Protein AF-A0A9Q1E8G8-F1 (afdb_monomer_lite)

Structure (mmCIF, N/CA/C/O backbone):
data_AF-A0A9Q1E8G8-F1
#
_entry.id   AF-A0A9Q1E8G8-F1
#
loop_
_atom_site.group_PDB
_atom_site.id
_atom_site.type_symbol
_atom_site.label_atom_id
_atom_site.label_alt_id
_atom_site.label_comp_id
_atom_site.label_asym_id
_atom_site.label_entity_id
_atom_site.label_seq_id
_atom_site.pdbx_PDB_ins_code
_atom_site.Cartn_x
_atom_site.Cartn_y
_atom_site.Cartn_z
_atom_site.occupancy
_atom_site.B_iso_or_equiv
_atom_site.auth_seq_id
_atom_site.auth_comp_id
_atom_site.auth_asym_id
_atom_site.auth_atom_id
_atom_site.pdbx_PDB_model_num
ATOM 1 N N . MET A 1 1 ? 15.537 12.184 -16.647 1.00 67.25 1 MET A N 1
ATOM 2 C CA . MET A 1 1 ? 14.843 10.876 -16.737 1.00 67.25 1 MET A CA 1
ATOM 3 C C . MET A 1 1 ? 13.380 10.870 -16.267 1.00 67.25 1 MET A C 1
ATOM 5 O O . MET A 1 1 ? 12.661 9.968 -16.668 1.00 67.25 1 MET A O 1
ATOM 9 N N . LYS A 1 2 ? 12.879 11.866 -15.511 1.00 82.44 2 LYS A N 1
ATOM 10 C CA . LYS A 1 2 ? 11.487 11.879 -14.996 1.00 82.44 2 LYS A CA 1
ATOM 11 C C . LYS A 1 2 ? 10.383 11.794 -16.069 1.00 82.44 2 LYS A C 1
ATOM 13 O O . LYS A 1 2 ? 9.304 11.284 -15.796 1.00 82.44 2 LYS A O 1
ATOM 18 N N . CYS A 1 3 ? 10.624 12.284 -17.289 1.00 88.50 3 CYS A N 1
ATOM 19 C CA . CYS A 1 3 ? 9.652 12.171 -18.385 1.00 88.50 3 CYS A CA 1
ATOM 20 C C . CYS A 1 3 ? 9.490 10.724 -18.871 1.00 88.50 3 CYS A C 1
ATOM 22 O O . CYS A 1 3 ? 8.368 10.284 -19.100 1.00 88.50 3 CYS A O 1
ATOM 24 N N . LEU A 1 4 ? 10.596 9.981 -18.981 1.00 85.06 4 LEU A N 1
ATOM 25 C CA . LEU A 1 4 ? 10.569 8.568 -19.359 1.00 85.06 4 LEU A CA 1
ATOM 26 C C . LEU A 1 4 ? 9.909 7.724 -18.267 1.00 85.06 4 LEU A C 1
ATOM 28 O O . LEU A 1 4 ? 9.092 6.869 -18.574 1.00 85.06 4 LEU A O 1
ATOM 32 N N . GLU A 1 5 ? 10.201 8.013 -17.000 1.00 86.31 5 GLU A N 1
ATOM 33 C CA . GLU A 1 5 ? 9.535 7.372 -15.863 1.00 86.31 5 GLU A CA 1
ATOM 34 C C . GLU A 1 5 ? 8.013 7.569 -15.920 1.00 86.31 5 GLU A C 1
ATOM 36 O O . GLU A 1 5 ? 7.265 6.599 -15.853 1.00 86.31 5 GLU A O 1
ATOM 41 N N . LYS A 1 6 ? 7.540 8.803 -16.151 1.00 89.25 6 LYS A N 1
ATOM 42 C CA . LYS A 1 6 ? 6.107 9.080 -16.351 1.00 89.25 6 LYS A CA 1
ATOM 43 C C . LYS A 1 6 ? 5.521 8.303 -17.531 1.00 89.25 6 LYS A C 1
ATOM 45 O O . LYS A 1 6 ? 4.423 7.767 -17.413 1.00 89.25 6 LYS A O 1
ATOM 50 N N . LEU A 1 7 ? 6.241 8.229 -18.651 1.00 89.88 7 LEU A N 1
ATOM 51 C CA . LEU A 1 7 ? 5.807 7.467 -19.823 1.00 89.88 7 LEU A CA 1
ATOM 52 C C . LEU A 1 7 ? 5.669 5.974 -19.499 1.00 89.88 7 LEU A C 1
ATOM 54 O O . LEU A 1 7 ? 4.631 5.386 -19.783 1.00 89.88 7 LEU A O 1
ATOM 58 N N . VAL A 1 8 ? 6.680 5.378 -18.864 1.00 88.81 8 VAL A N 1
ATOM 59 C CA . VAL A 1 8 ? 6.657 3.969 -18.450 1.00 88.81 8 VAL A CA 1
ATOM 60 C C . VAL A 1 8 ? 5.518 3.711 -17.467 1.00 88.81 8 VAL A C 1
ATOM 62 O O . VAL A 1 8 ? 4.781 2.742 -17.636 1.00 88.81 8 VAL A O 1
ATOM 65 N N . MET A 1 9 ? 5.307 4.598 -16.492 1.00 88.94 9 MET A N 1
AT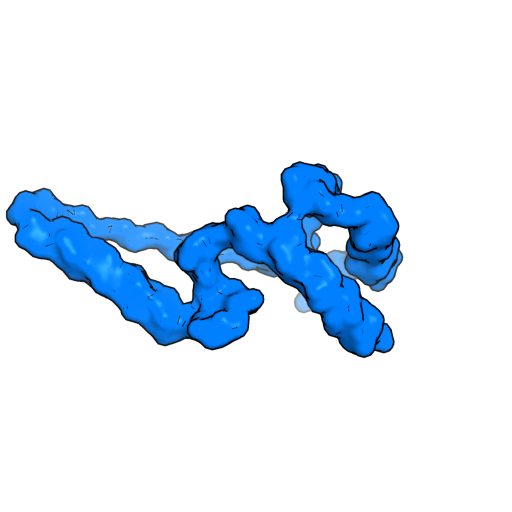OM 66 C CA . MET A 1 9 ? 4.207 4.475 -15.532 1.00 88.94 9 MET A CA 1
ATOM 67 C C . MET A 1 9 ? 2.833 4.529 -16.206 1.00 88.94 9 MET A C 1
ATOM 69 O O . MET A 1 9 ? 1.945 3.771 -15.817 1.00 88.94 9 MET A O 1
ATOM 73 N N . ASN A 1 10 ? 2.657 5.350 -17.245 1.00 90.44 10 ASN A N 1
ATOM 74 C CA . ASN A 1 10 ? 1.408 5.395 -18.011 1.00 90.44 10 ASN A CA 1
ATOM 75 C C . ASN A 1 10 ? 1.110 4.076 -18.740 1.00 90.44 10 ASN A C 1
ATOM 77 O O . ASN A 1 10 ? -0.058 3.746 -18.931 1.00 90.44 10 ASN A O 1
ATOM 81 N N . ILE A 1 11 ? 2.143 3.320 -19.123 1.00 91.00 11 ILE A N 1
ATOM 82 C CA . ILE A 1 11 ? 1.994 2.010 -19.772 1.00 91.00 11 ILE A CA 1
ATOM 83 C C . ILE A 1 11 ? 1.812 0.899 -18.727 1.00 91.00 11 ILE A C 1
ATOM 85 O O . ILE A 1 11 ? 0.998 -0.001 -18.912 1.00 91.00 11 ILE A O 1
ATOM 89 N N . LEU A 1 12 ? 2.542 0.967 -17.611 1.00 90.88 12 LEU A N 1
ATOM 90 C CA . LEU A 1 12 ? 2.525 -0.054 -16.563 1.00 90.88 12 LEU A CA 1
ATOM 91 C C . LEU A 1 12 ? 1.231 -0.030 -15.740 1.00 90.88 12 LEU A C 1
ATOM 93 O O . LEU A 1 12 ? 0.690 -1.077 -15.387 1.00 90.88 12 LEU A O 1
ATOM 97 N N . HIS A 1 13 ? 0.723 1.161 -15.421 1.00 90.06 13 HIS A N 1
ATOM 98 C CA . HIS A 1 13 ? -0.398 1.315 -14.499 1.00 90.06 13 HIS A CA 1
ATOM 99 C C . HIS A 1 13 ? -1.679 0.597 -14.969 1.00 90.06 13 HIS A C 1
ATOM 101 O O . HIS A 1 13 ? -2.283 -0.085 -14.145 1.00 90.06 13 HIS A O 1
ATOM 107 N N . PRO A 1 14 ? -2.112 0.668 -16.245 1.00 92.19 14 PRO A N 1
ATOM 108 C CA . PRO A 1 14 ? -3.266 -0.098 -16.727 1.00 92.19 14 PRO A CA 1
ATOM 109 C C . PRO A 1 14 ? -3.124 -1.615 -16.556 1.00 92.19 14 PRO A C 1
ATOM 111 O O . PRO A 1 14 ? -4.113 -2.271 -16.247 1.00 92.19 14 PRO A O 1
ATOM 114 N N . VAL A 1 15 ? -1.910 -2.148 -16.715 1.00 93.19 15 VAL A N 1
ATOM 115 C CA . VAL A 1 15 ? -1.612 -3.588 -16.623 1.00 93.19 15 VAL A CA 1
ATOM 116 C C . VAL A 1 15 ? -1.620 -4.062 -15.167 1.00 93.19 15 VAL A C 1
ATOM 118 O O . VAL A 1 15 ? -2.180 -5.102 -14.835 1.00 93.19 15 VAL A O 1
ATOM 121 N N . VAL A 1 16 ? -1.048 -3.268 -14.260 1.00 91.25 16 VAL A N 1
ATOM 122 C CA . VAL A 1 16 ? -0.945 -3.637 -12.839 1.00 91.25 16 VAL A CA 1
ATOM 123 C C . VAL A 1 16 ? -2.238 -3.346 -12.072 1.00 91.25 16 VAL A C 1
ATOM 125 O O . VAL A 1 16 ? -2.559 -4.059 -11.127 1.00 91.25 16 VAL A O 1
ATOM 128 N N . ARG A 1 17 ? -3.014 -2.332 -12.474 1.00 91.06 17 ARG A N 1
ATOM 129 C CA . ARG A 1 17 ? -4.201 -1.860 -11.737 1.00 91.06 17 ARG A CA 1
ATOM 130 C C . ARG A 1 17 ? -5.228 -2.950 -11.380 1.00 91.06 17 ARG A C 1
ATOM 132 O O . ARG A 1 17 ? -5.722 -2.876 -10.256 1.00 91.06 17 ARG A O 1
ATOM 139 N N . PRO A 1 18 ? -5.563 -3.924 -12.248 1.00 93.06 18 PRO A N 1
ATOM 140 C CA . PRO A 1 18 ? -6.484 -5.013 -11.903 1.00 93.06 18 PRO A CA 1
ATOM 141 C C . PRO A 1 18 ? -5.987 -5.910 -10.761 1.00 93.06 18 PRO A C 1
ATOM 143 O O . PRO A 1 18 ? -6.794 -6.540 -10.089 1.00 93.06 18 PRO A O 1
ATOM 146 N N . HIS A 1 19 ? -4.674 -5.942 -10.532 1.00 91.94 19 HIS A N 1
ATOM 147 C CA . HIS A 1 19 ? -4.014 -6.781 -9.534 1.00 91.94 19 HIS A CA 1
ATOM 148 C C . HIS A 1 19 ? -3.780 -6.061 -8.196 1.00 91.94 19 HIS A C 1
ATOM 150 O O . HIS A 1 19 ? -3.263 -6.661 -7.255 1.00 91.94 19 HIS A O 1
ATOM 1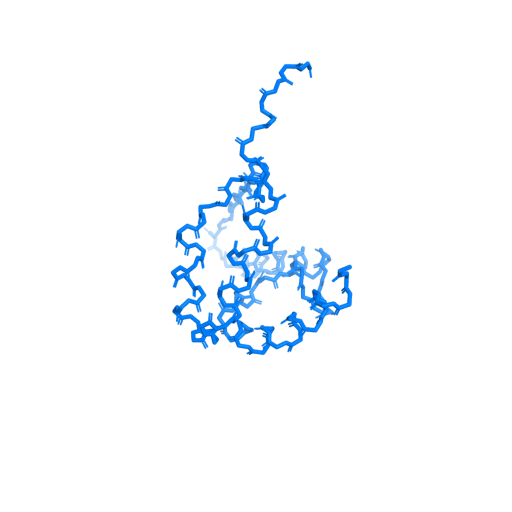56 N N . LEU A 1 20 ? -4.101 -4.763 -8.109 1.00 90.44 20 LEU A N 1
ATOM 157 C CA . LEU A 1 20 ? -3.918 -3.982 -6.887 1.00 90.44 20 LEU A CA 1
ATOM 158 C C . LEU A 1 20 ? -4.984 -4.326 -5.848 1.00 90.44 20 LEU A C 1
ATOM 160 O O . LEU A 1 20 ? -6.153 -4.519 -6.180 1.00 90.44 20 LEU A O 1
ATOM 164 N N . ASP A 1 21 ? -4.587 -4.292 -4.577 1.00 92.62 21 ASP A N 1
ATOM 165 C CA . ASP A 1 21 ? -5.509 -4.481 -3.463 1.00 92.62 21 ASP A CA 1
ATOM 166 C C . ASP A 1 21 ? -6.616 -3.396 -3.498 1.00 92.62 21 ASP A C 1
ATOM 168 O O . ASP A 1 21 ? -6.318 -2.190 -3.575 1.00 92.62 21 ASP A O 1
ATOM 172 N N . PRO A 1 22 ? -7.909 -3.778 -3.448 1.00 91.75 22 PRO A N 1
ATOM 173 C CA . PRO A 1 2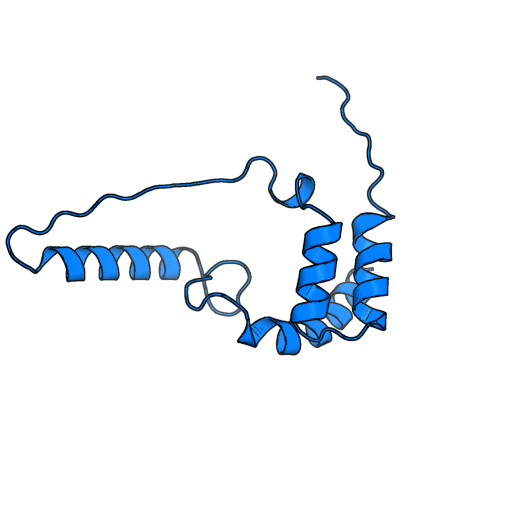2 ? -9.019 -2.835 -3.347 1.00 91.75 22 PRO A CA 1
ATOM 174 C C . PRO A 1 22 ? -8.896 -1.852 -2.178 1.00 91.75 22 PRO A C 1
ATOM 176 O O . PRO A 1 22 ? -9.353 -0.718 -2.322 1.00 91.75 22 PRO A O 1
ATOM 179 N N . ASN A 1 23 ? -8.233 -2.245 -1.090 1.00 93.75 23 ASN A N 1
ATOM 180 C CA . ASN A 1 23 ? -7.952 -1.466 0.116 1.00 93.75 23 ASN A CA 1
ATOM 181 C C . ASN A 1 23 ? -6.537 -0.864 0.126 1.00 93.75 23 ASN A C 1
ATOM 183 O O . ASN A 1 23 ? -6.087 -0.334 1.140 1.00 93.75 23 ASN A O 1
ATOM 187 N N . GLN A 1 24 ? -5.821 -0.869 -1.002 1.00 94.56 24 GLN A N 1
ATOM 188 C CA . GLN A 1 24 ? -4.657 -0.005 -1.156 1.00 94.56 24 GLN A CA 1
ATOM 189 C C . GLN A 1 24 ? -5.134 1.444 -1.315 1.00 94.56 24 GLN A C 1
ATOM 191 O O . GLN A 1 24 ? -5.880 1.765 -2.248 1.00 94.56 24 GLN A O 1
ATOM 196 N N . PHE A 1 25 ? -4.691 2.322 -0.416 1.00 94.12 25 PHE A N 1
ATOM 197 C CA . PHE A 1 25 ? -4.978 3.762 -0.455 1.00 94.12 25 PHE A CA 1
ATOM 198 C C . PHE A 1 25 ? -3.772 4.579 -0.929 1.00 94.12 25 PHE A C 1
ATOM 200 O O . PHE A 1 25 ? -3.933 5.544 -1.672 1.00 94.12 25 PHE A O 1
ATOM 207 N N . ALA A 1 26 ? -2.557 4.156 -0.571 1.00 93.06 26 ALA A N 1
ATOM 208 C CA . ALA A 1 26 ? -1.325 4.809 -0.996 1.00 93.06 26 ALA A CA 1
ATOM 209 C C . ALA A 1 26 ? -1.067 4.652 -2.505 1.00 93.06 26 ALA A C 1
ATOM 211 O O . ALA A 1 26 ? -1.383 3.623 -3.112 1.00 93.06 26 ALA A O 1
ATOM 212 N N . TYR A 1 27 ? -0.438 5.673 -3.096 1.00 89.81 27 TYR A N 1
ATOM 213 C CA . TYR A 1 27 ? -0.024 5.718 -4.507 1.00 89.81 27 TYR A CA 1
ATOM 214 C C . TYR A 1 27 ? -1.160 5.511 -5.523 1.00 89.81 27 TYR A C 1
ATOM 216 O O . TYR A 1 27 ? -0.919 5.086 -6.653 1.00 89.81 27 TYR A O 1
ATOM 224 N N . ARG A 1 28 ? -2.405 5.834 -5.149 1.00 87.62 28 ARG A N 1
ATOM 225 C CA . ARG A 1 28 ? -3.564 5.799 -6.046 1.00 87.62 28 ARG A CA 1
ATOM 226 C C . ARG A 1 28 ? -4.160 7.185 -6.220 1.00 87.62 28 ARG A C 1
ATOM 228 O O . ARG A 1 28 ? -4.293 7.960 -5.280 1.00 87.62 28 ARG A O 1
ATOM 235 N N . VAL A 1 29 ? -4.557 7.481 -7.451 1.00 87.56 29 VAL A N 1
ATOM 236 C CA . VAL A 1 29 ? -5.246 8.731 -7.781 1.00 87.56 29 VAL A CA 1
ATOM 237 C C . VAL A 1 29 ? -6.566 8.802 -7.008 1.00 87.56 29 VAL A C 1
ATOM 239 O O . VAL A 1 29 ? -7.334 7.839 -7.030 1.00 87.56 29 VAL A O 1
ATOM 242 N N . LYS A 1 30 ? -6.833 9.953 -6.371 1.00 91.50 30 LYS A N 1
ATOM 243 C CA . LYS A 1 30 ? -8.046 10.230 -5.574 1.00 91.50 30 LYS A CA 1
ATOM 244 C C . LYS A 1 30 ? -8.231 9.305 -4.361 1.00 91.50 30 LYS A C 1
ATOM 246 O O . LYS A 1 30 ? -9.364 8.997 -4.008 1.00 91.50 30 LYS A O 1
ATOM 251 N N . ARG A 1 31 ? -7.137 8.828 -3.766 1.00 93.38 31 ARG A N 1
ATOM 252 C CA . ARG A 1 31 ? -7.158 8.135 -2.475 1.00 93.38 31 ARG A CA 1
ATOM 253 C C . ARG A 1 31 ? -6.060 8.670 -1.572 1.00 93.38 31 ARG A C 1
ATOM 255 O O . ARG A 1 31 ? -4.957 8.942 -2.048 1.00 93.38 31 ARG A O 1
ATOM 262 N N . GLY A 1 32 ? -6.373 8.819 -0.293 1.00 94.44 32 GLY A N 1
ATOM 263 C CA . GLY A 1 32 ? -5.469 9.374 0.706 1.00 94.44 32 GLY A CA 1
ATOM 264 C C . GLY A 1 32 ? -5.489 8.629 2.035 1.00 94.44 32 GLY A C 1
ATOM 265 O O . GLY A 1 32 ? -6.142 7.600 2.209 1.00 94.44 32 GLY A O 1
ATOM 266 N N . THR A 1 33 ? -4.742 9.175 2.990 1.00 95.69 33 THR A N 1
ATOM 267 C CA . THR A 1 33 ? -4.680 8.681 4.372 1.00 95.69 33 THR A CA 1
ATOM 268 C C . THR A 1 33 ? -6.022 8.801 5.089 1.00 95.69 33 THR A C 1
ATOM 270 O O . THR A 1 33 ? -6.363 7.932 5.885 1.00 95.69 33 THR A O 1
ATOM 273 N N . GLU A 1 34 ? -6.804 9.835 4.777 1.00 96.81 34 GLU A N 1
ATOM 274 C CA . GLU A 1 34 ? -8.148 10.038 5.329 1.00 96.81 34 GLU A CA 1
ATOM 275 C C . GLU A 1 34 ? -9.112 8.929 4.895 1.00 96.81 34 GLU A C 1
ATOM 277 O O . GLU A 1 34 ? -9.809 8.369 5.738 1.00 96.81 34 GLU A O 1
ATOM 282 N N . ASP A 1 35 ? -9.084 8.530 3.618 1.00 96.69 35 ASP A N 1
ATOM 283 C CA . ASP A 1 35 ? -9.898 7.416 3.116 1.00 96.69 35 ASP A CA 1
ATOM 284 C C . ASP A 1 35 ? -9.536 6.096 3.810 1.00 96.69 35 ASP A C 1
ATOM 286 O O . ASP A 1 35 ? -10.416 5.302 4.146 1.00 96.69 35 ASP A O 1
ATOM 290 N N . ALA A 1 36 ? -8.240 5.869 4.055 1.00 96.81 36 ALA A N 1
ATOM 291 C CA . ALA A 1 36 ? -7.762 4.686 4.764 1.00 96.81 36 ALA A CA 1
ATOM 292 C C . ALA A 1 36 ? -8.271 4.655 6.212 1.00 96.81 36 ALA A C 1
ATOM 294 O O . ALA A 1 36 ? -8.783 3.630 6.668 1.00 96.81 36 ALA A O 1
ATOM 295 N N . ALA A 1 37 ? -8.170 5.784 6.921 1.00 97.06 37 ALA A N 1
ATOM 296 C CA . ALA A 1 37 ? -8.653 5.916 8.292 1.00 97.06 37 ALA A CA 1
ATOM 297 C C . ALA A 1 37 ? -10.179 5.753 8.373 1.00 97.06 37 ALA A C 1
ATOM 299 O O . ALA A 1 37 ? -10.669 5.024 9.236 1.00 97.06 37 ALA A O 1
ATOM 300 N N . ALA A 1 38 ? -10.922 6.369 7.450 1.00 97.56 38 ALA A N 1
ATOM 301 C CA . ALA A 1 38 ? -12.374 6.252 7.373 1.00 97.56 38 ALA A CA 1
ATOM 302 C C . ALA A 1 38 ? -12.814 4.807 7.091 1.00 97.56 38 ALA A C 1
ATOM 304 O O . ALA A 1 38 ? -13.705 4.295 7.767 1.00 97.56 38 ALA A O 1
ATOM 305 N N . CYS A 1 39 ? -12.159 4.121 6.148 1.00 97.25 39 CYS A N 1
ATOM 306 C CA . CYS A 1 39 ? -12.445 2.722 5.828 1.00 97.25 39 CYS A CA 1
ATOM 307 C C . CYS A 1 39 ? -12.157 1.788 7.015 1.00 97.25 39 CYS A C 1
ATOM 309 O O . CYS A 1 39 ? -12.987 0.933 7.341 1.00 97.25 39 CYS A O 1
ATOM 311 N N . LEU A 1 40 ? -11.022 1.981 7.696 1.00 97.31 40 LEU A N 1
ATOM 312 C CA . LEU A 1 40 ? -10.667 1.217 8.892 1.00 97.31 40 LEU A CA 1
ATOM 313 C C . LEU A 1 40 ? -11.690 1.431 10.013 1.00 97.31 40 LEU A C 1
ATOM 315 O O . LEU A 1 40 ? -12.195 0.461 10.577 1.00 97.31 40 LEU A O 1
ATOM 319 N N . LEU A 1 41 ? -12.017 2.691 10.311 1.00 97.75 41 LEU A N 1
ATOM 320 C CA . LEU A 1 41 ? -12.971 3.046 11.358 1.00 97.75 41 LEU A CA 1
ATOM 321 C C . LEU A 1 41 ? -14.358 2.469 11.067 1.00 97.75 41 LEU A C 1
ATOM 323 O O . LEU A 1 41 ? -14.950 1.841 11.941 1.00 97.75 41 LEU A O 1
ATOM 327 N N . HIS A 1 42 ? -14.850 2.635 9.839 1.00 97.69 42 HIS A N 1
ATOM 328 C CA . HIS A 1 42 ? -16.136 2.086 9.422 1.00 97.69 42 HIS A CA 1
ATOM 329 C C . HIS A 1 42 ? -16.179 0.562 9.590 1.00 97.69 42 HIS A C 1
ATOM 331 O O . HIS A 1 42 ? -17.110 0.042 10.200 1.00 97.69 42 HIS A O 1
ATOM 337 N N . SER A 1 43 ? -15.134 -0.141 9.140 1.00 96.50 43 SER A N 1
ATOM 338 C CA . SER A 1 43 ? -15.042 -1.604 9.251 1.00 96.50 43 SER A CA 1
ATOM 339 C C . SER A 1 43 ? -15.040 -2.077 10.709 1.00 96.50 43 SER A C 1
ATOM 341 O O . SER A 1 43 ? -15.678 -3.074 11.042 1.00 96.50 43 SER A O 1
ATOM 343 N N . LEU A 1 44 ? -14.343 -1.354 11.593 1.00 97.56 44 LEU A N 1
ATOM 344 C CA . LEU A 1 44 ? -14.306 -1.662 13.023 1.00 97.56 44 LEU A CA 1
ATOM 345 C C . LEU A 1 44 ? -15.661 -1.451 13.689 1.00 97.56 44 LEU A C 1
ATOM 347 O O . LEU A 1 44 ? -16.117 -2.329 14.417 1.00 97.56 44 LEU A O 1
ATOM 351 N N . LEU A 1 45 ? -16.296 -0.303 13.447 1.00 97.56 45 LEU A N 1
ATOM 352 C CA . LEU A 1 45 ? -17.589 0.017 14.047 1.00 97.56 45 LEU A CA 1
ATOM 353 C C . LEU A 1 45 ? -18.656 -0.979 13.594 1.00 97.56 45 LEU A C 1
ATOM 355 O O . LEU A 1 45 ? -19.324 -1.559 14.443 1.00 97.56 45 LEU A O 1
ATOM 359 N N . GLN A 1 46 ? -18.723 -1.275 12.292 1.00 97.62 46 GLN A N 1
ATOM 360 C CA . GLN A 1 46 ? -19.654 -2.263 11.744 1.00 97.62 46 GLN A CA 1
ATOM 361 C C . GLN A 1 46 ? -19.465 -3.653 12.380 1.00 97.62 46 GLN A C 1
ATOM 363 O O . GLN A 1 46 ? -20.435 -4.355 12.653 1.00 97.62 46 GLN A O 1
ATOM 368 N N . HIS A 1 47 ? -18.222 -4.069 12.652 1.00 96.75 47 HIS A N 1
ATOM 369 C CA . HIS A 1 47 ? -17.945 -5.344 13.330 1.00 96.75 47 HIS A CA 1
ATOM 370 C C . H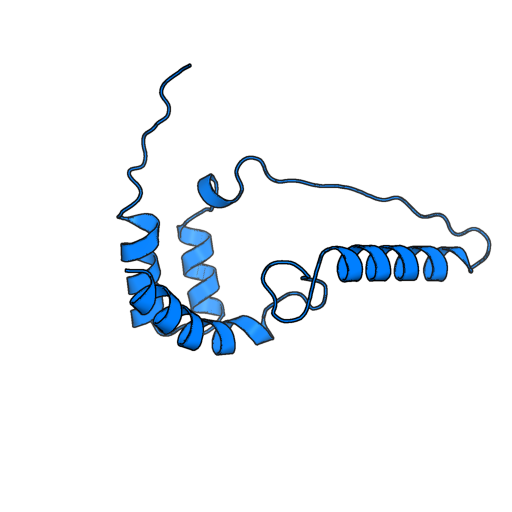IS A 1 47 ? -18.377 -5.347 14.806 1.00 96.75 47 HIS A C 1
ATOM 372 O O . HIS A 1 47 ? -18.807 -6.381 15.322 1.00 96.75 47 HIS A O 1
ATOM 378 N N . LEU A 1 48 ? -18.258 -4.207 15.490 1.00 97.62 48 LEU A N 1
ATOM 379 C CA . LEU A 1 48 ? -18.565 -4.053 16.917 1.00 97.62 48 LEU A CA 1
ATOM 380 C C . LEU A 1 48 ? -20.057 -3.849 17.220 1.00 97.62 48 LEU A C 1
ATOM 382 O O . LEU A 1 48 ? -20.449 -3.959 18.379 1.00 97.62 48 LEU A O 1
ATOM 386 N N . GLU A 1 49 ? -20.892 -3.587 16.213 1.00 97.19 49 GLU A N 1
ATOM 387 C CA . GLU A 1 49 ? -22.349 -3.482 16.382 1.00 97.19 49 GLU A CA 1
ATOM 388 C C . GLU A 1 49 ? -22.996 -4.804 16.829 1.00 97.19 49 GLU A C 1
ATOM 390 O O . GLU A 1 49 ? -24.039 -4.797 17.485 1.00 97.19 49 GLU A O 1
ATOM 395 N N . ALA A 1 50 ? -22.382 -5.951 16.520 1.00 95.31 50 ALA A N 1
ATOM 396 C CA . ALA A 1 50 ? -22.897 -7.245 16.949 1.00 95.31 50 ALA A CA 1
ATOM 397 C C . ALA A 1 50 ? -22.532 -7.545 18.420 1.00 95.31 50 ALA A C 1
ATOM 399 O O . ALA A 1 50 ? -21.390 -7.337 18.849 1.00 95.31 50 ALA A O 1
ATOM 400 N N . PRO A 1 51 ? -23.471 -8.089 19.215 1.00 93.94 51 PRO A N 1
ATOM 401 C CA . PRO A 1 51 ? -23.230 -8.353 20.625 1.00 93.94 51 PRO A CA 1
ATOM 402 C C . PRO A 1 51 ? -22.100 -9.370 20.814 1.00 93.94 51 PRO A C 1
ATOM 404 O O . PRO A 1 51 ? -22.041 -10.389 20.131 1.00 93.94 51 PRO A O 1
ATOM 407 N N . ARG A 1 52 ? -21.248 -9.119 21.816 1.00 95.62 52 ARG A N 1
ATOM 408 C CA . ARG A 1 52 ? -20.088 -9.955 22.192 1.00 95.62 52 ARG A CA 1
ATOM 409 C C . ARG A 1 52 ? -18.949 -10.000 21.161 1.00 95.62 52 ARG A C 1
ATOM 411 O O . ARG A 1 52 ? -18.026 -10.794 21.342 1.00 95.62 52 ARG A O 1
ATOM 418 N N . ASN A 1 53 ? -18.950 -9.133 20.149 1.00 96.88 53 ASN A N 1
ATOM 419 C CA . ASN A 1 53 ? -17.782 -8.933 19.296 1.00 96.88 53 ASN A CA 1
ATOM 420 C C . ASN A 1 53 ? -16.755 -8.006 19.959 1.00 96.88 53 ASN A C 1
ATOM 422 O O . ASN A 1 53 ? -17.091 -7.082 20.696 1.00 96.88 53 ASN A O 1
ATOM 426 N N . PHE A 1 54 ? -15.479 -8.240 19.663 1.00 95.94 54 PHE A N 1
ATOM 427 C CA . PHE A 1 54 ? -14.383 -7.325 19.969 1.00 95.94 54 PHE A CA 1
ATOM 428 C C . PHE A 1 54 ? -13.471 -7.213 18.746 1.00 95.94 54 PHE A C 1
ATOM 430 O O . PHE A 1 54 ? -13.452 -8.100 17.889 1.00 95.94 54 PHE A O 1
ATOM 437 N N . ALA A 1 55 ? -12.706 -6.128 18.671 1.00 96.00 55 ALA A N 1
ATOM 438 C CA . ALA A 1 55 ? -11.753 -5.884 17.598 1.00 96.00 55 ALA A CA 1
ATOM 439 C C . ALA A 1 55 ? -10.343 -5.691 18.166 1.00 96.00 55 ALA A C 1
ATOM 441 O O . ALA A 1 55 ? -10.162 -5.193 19.278 1.00 96.00 55 ALA A O 1
ATOM 442 N N . ARG A 1 56 ? -9.336 -6.094 17.391 1.00 96.62 56 ARG A N 1
ATOM 443 C CA . ARG A 1 56 ? -7.918 -5.839 17.664 1.00 96.62 56 ARG A CA 1
ATOM 444 C C . ARG A 1 56 ? -7.271 -5.356 16.378 1.00 96.62 56 ARG A C 1
ATOM 446 O O . ARG A 1 56 ? -7.561 -5.890 15.311 1.00 96.62 56 ARG A O 1
ATOM 453 N N . LEU A 1 57 ? -6.396 -4.366 16.495 1.00 96.25 57 LEU A N 1
ATOM 454 C CA . LEU A 1 57 ? -5.645 -3.821 15.372 1.00 96.25 57 LEU A CA 1
ATOM 455 C C . LEU A 1 57 ? -4.186 -4.241 15.480 1.00 96.25 57 LEU A C 1
ATOM 457 O O . LEU A 1 57 ? -3.586 -4.141 16.549 1.00 96.25 57 LEU A O 1
ATOM 461 N N . LEU A 1 58 ? -3.632 -4.700 14.362 1.00 96.50 58 LEU A N 1
ATOM 462 C CA . LEU A 1 58 ? -2.215 -4.993 14.211 1.00 96.50 58 LEU A CA 1
ATOM 463 C C . LEU A 1 58 ? -1.628 -3.988 13.222 1.00 96.50 58 LEU A C 1
ATOM 465 O O . LEU A 1 58 ? -2.016 -3.964 12.056 1.00 96.50 58 LEU A O 1
ATOM 469 N N . PHE A 1 59 ? -0.697 -3.169 13.699 1.00 95.50 59 PHE A N 1
ATOM 470 C CA . PHE A 1 59 ? 0.048 -2.231 12.869 1.00 95.50 59 PHE A CA 1
ATOM 471 C C . PHE A 1 59 ? 1.405 -2.847 12.535 1.00 95.50 59 PHE A C 1
ATOM 473 O O . PHE A 1 59 ? 2.174 -3.182 13.434 1.00 95.50 59 PHE A O 1
ATOM 480 N N . ILE A 1 60 ? 1.673 -3.022 11.242 1.00 95.62 60 ILE A N 1
ATOM 481 C CA . ILE A 1 60 ? 2.928 -3.565 10.718 1.00 95.62 60 ILE A CA 1
ATOM 482 C C . ILE A 1 60 ? 3.537 -2.500 9.821 1.00 95.62 60 ILE A C 1
ATOM 484 O O . ILE A 1 60 ? 2.842 -1.949 8.968 1.00 95.62 60 ILE A O 1
ATOM 488 N N . ASP A 1 61 ? 4.829 -2.252 9.995 1.00 94.19 61 ASP A N 1
ATOM 489 C CA . ASP A 1 61 ? 5.600 -1.386 9.114 1.00 94.19 61 ASP A CA 1
ATOM 490 C C . ASP A 1 61 ? 6.896 -2.081 8.684 1.00 94.19 61 ASP A C 1
ATOM 492 O O . ASP A 1 61 ? 7.450 -2.914 9.410 1.00 94.19 61 ASP A O 1
ATOM 496 N N . PHE A 1 62 ? 7.368 -1.758 7.483 1.00 91.62 62 PHE A N 1
ATOM 497 C CA . PHE A 1 62 ? 8.588 -2.324 6.920 1.00 91.62 62 PHE A CA 1
ATOM 498 C C . PHE A 1 62 ? 9.753 -1.357 7.108 1.00 91.62 62 PHE A C 1
ATOM 500 O O . PHE A 1 62 ? 9.724 -0.225 6.623 1.00 91.62 62 PHE A O 1
ATOM 507 N N . SER A 1 63 ? 10.845 -1.828 7.714 1.00 92.19 63 SER A N 1
ATOM 508 C CA . SER A 1 63 ? 12.083 -1.053 7.750 1.00 92.19 63 SER A CA 1
ATOM 509 C C . SER A 1 63 ? 12.617 -0.864 6.327 1.00 92.19 63 SER A C 1
ATOM 511 O O . SER A 1 63 ? 12.905 -1.822 5.611 1.00 92.19 63 SER A O 1
ATOM 513 N N . SER A 1 64 ? 12.736 0.395 5.900 1.00 88.81 64 SER A N 1
ATOM 514 C CA . SER A 1 64 ? 13.303 0.770 4.600 1.00 88.81 64 SER A CA 1
ATOM 515 C C . SER A 1 64 ? 12.733 -0.039 3.417 1.00 88.81 64 SER A C 1
ATOM 517 O O . SER A 1 64 ? 13.474 -0.661 2.654 1.00 88.81 64 SER A O 1
ATOM 519 N N . ALA A 1 65 ? 11.401 -0.042 3.275 1.00 88.44 65 ALA A N 1
ATOM 520 C CA . ALA A 1 65 ? 10.665 -0.912 2.351 1.00 88.44 65 ALA A CA 1
ATOM 521 C C . ALA A 1 65 ? 11.262 -0.990 0.932 1.00 88.44 65 ALA A C 1
ATOM 523 O O . ALA A 1 65 ? 11.393 -2.084 0.394 1.00 88.44 65 ALA A O 1
ATOM 524 N N . PHE A 1 66 ? 11.676 0.143 0.348 1.00 85.81 66 PHE A N 1
ATOM 525 C CA . PHE A 1 66 ? 12.251 0.193 -1.003 1.00 85.81 66 PHE A CA 1
ATOM 526 C C . PHE A 1 66 ? 13.668 -0.386 -1.104 1.00 85.81 66 PHE A C 1
ATOM 528 O O . PHE A 1 66 ? 14.010 -0.983 -2.124 1.00 85.81 66 PHE A O 1
ATOM 535 N N . ASN A 1 67 ? 14.479 -0.256 -0.052 1.00 88.00 67 ASN A N 1
ATOM 536 C CA . ASN A 1 67 ? 15.850 -0.771 -0.036 1.00 88.00 67 ASN A CA 1
ATOM 537 C C . ASN A 1 67 ? 15.888 -2.296 0.141 1.00 88.00 67 ASN A C 1
ATOM 539 O O . ASN A 1 67 ? 16.819 -2.947 -0.327 1.00 88.00 67 ASN A O 1
ATOM 543 N N . ASN A 1 68 ? 14.854 -2.863 0.767 1.00 87.81 68 ASN A N 1
ATOM 544 C CA . ASN A 1 68 ? 14.742 -4.291 1.064 1.00 87.81 68 ASN A CA 1
ATOM 545 C C . ASN A 1 68 ? 13.880 -5.072 0.051 1.00 87.81 68 ASN A C 1
ATOM 547 O O . ASN A 1 68 ? 13.542 -6.235 0.289 1.00 87.81 68 ASN A O 1
ATOM 551 N N . ILE A 1 69 ? 13.526 -4.474 -1.095 1.00 88.62 69 ILE A N 1
ATOM 552 C CA . ILE A 1 69 ? 12.766 -5.172 -2.143 1.00 88.62 69 ILE A CA 1
ATOM 553 C C . ILE A 1 69 ? 13.604 -6.312 -2.732 1.00 88.62 69 ILE A C 1
ATOM 555 O O . ILE A 1 69 ? 14.673 -6.107 -3.313 1.00 88.62 69 ILE A O 1
ATOM 559 N N . GLN A 1 70 ? 13.070 -7.533 -2.668 1.00 90.50 70 GLN A N 1
ATOM 560 C CA . GLN A 1 70 ? 13.673 -8.688 -3.325 1.00 90.50 70 GLN A CA 1
ATOM 561 C C . GLN A 1 70 ? 13.446 -8.623 -4.840 1.00 90.50 70 GLN A C 1
ATOM 563 O O . GLN A 1 70 ? 12.366 -8.929 -5.348 1.00 90.50 70 GLN A O 1
ATOM 568 N N . ARG A 1 71 ? 14.497 -8.239 -5.571 1.00 89.25 71 ARG A N 1
ATOM 569 C CA . ARG A 1 71 ? 14.454 -7.977 -7.021 1.00 89.25 71 ARG A CA 1
ATOM 570 C C . ARG A 1 71 ? 13.873 -9.137 -7.829 1.00 89.25 71 ARG A C 1
ATOM 572 O O . ARG A 1 71 ? 12.992 -8.919 -8.652 1.00 89.25 71 ARG A O 1
ATOM 579 N N . HIS A 1 72 ? 14.327 -10.364 -7.569 1.00 90.69 72 HIS A N 1
ATOM 580 C CA . HIS A 1 72 ? 13.871 -11.549 -8.301 1.00 90.69 72 HIS A CA 1
ATOM 581 C C . HIS A 1 72 ? 12.362 -11.788 -8.127 1.00 90.69 72 HIS A C 1
ATOM 583 O O . HIS A 1 72 ? 11.672 -12.031 -9.114 1.00 90.69 72 HIS A O 1
ATOM 589 N N . GLN A 1 73 ? 11.831 -11.617 -6.909 1.00 93.25 73 GLN A N 1
ATOM 590 C CA . GLN A 1 73 ? 10.395 -11.741 -6.648 1.00 93.25 73 GLN A CA 1
ATOM 591 C C . GLN A 1 73 ? 9.599 -10.636 -7.342 1.00 93.25 73 GLN A C 1
ATOM 593 O O . GLN A 1 73 ? 8.522 -10.888 -7.875 1.00 93.25 73 GLN A O 1
ATOM 598 N N . MET A 1 74 ? 10.122 -9.407 -7.363 1.00 91.88 74 MET A N 1
ATOM 599 C CA . MET A 1 74 ? 9.464 -8.301 -8.057 1.00 91.88 74 MET A CA 1
ATOM 600 C C . MET A 1 74 ? 9.372 -8.562 -9.565 1.00 91.88 74 MET A C 1
ATOM 602 O O . MET A 1 74 ? 8.304 -8.393 -10.145 1.00 91.88 74 MET A O 1
ATOM 606 N N . ILE A 1 75 ? 10.458 -9.022 -10.193 1.00 93.00 75 ILE A N 1
ATOM 607 C CA . ILE A 1 75 ? 10.474 -9.367 -11.622 1.00 93.00 75 ILE A CA 1
ATOM 608 C C . ILE A 1 75 ? 9.496 -10.511 -11.921 1.00 93.00 75 ILE A C 1
ATOM 610 O O . ILE A 1 75 ? 8.708 -10.403 -12.858 1.00 93.00 75 ILE A O 1
ATOM 614 N N . GLN A 1 76 ? 9.471 -11.560 -11.093 1.00 94.56 76 GLN A N 1
ATOM 615 C CA . GLN A 1 76 ? 8.497 -12.651 -11.224 1.00 94.56 76 GLN A CA 1
ATOM 616 C C . GLN A 1 76 ? 7.047 -12.156 -11.121 1.00 94.56 76 GLN A C 1
ATOM 618 O O . GLN A 1 76 ? 6.204 -12.571 -11.914 1.00 94.56 76 GLN A O 1
ATOM 623 N N . LYS A 1 77 ? 6.753 -11.227 -10.202 1.00 93.88 77 LYS A N 1
ATOM 624 C CA . LYS A 1 77 ? 5.421 -10.610 -10.097 1.00 93.88 77 LYS A CA 1
ATOM 625 C C . LYS A 1 77 ? 5.050 -9.808 -11.343 1.00 93.88 77 LYS A C 1
ATOM 627 O O . LYS A 1 77 ? 3.917 -9.901 -11.793 1.00 93.88 77 LYS 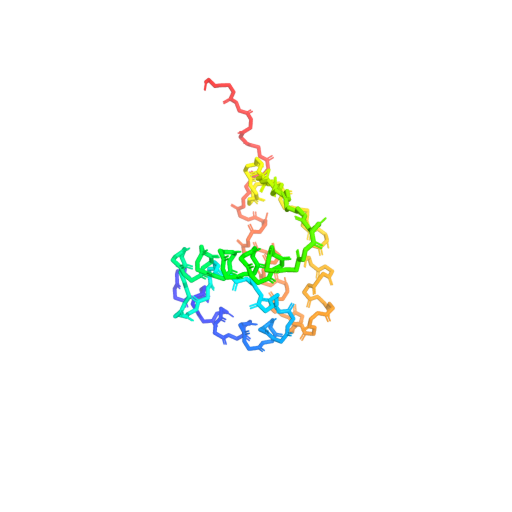A O 1
ATOM 632 N N . LEU A 1 78 ? 5.987 -9.060 -11.929 1.00 93.69 78 LEU A N 1
ATOM 633 C CA . LEU A 1 78 ? 5.724 -8.324 -13.172 1.00 93.69 78 LEU A CA 1
ATOM 634 C C . LEU A 1 78 ? 5.428 -9.268 -14.344 1.00 93.69 78 LEU A C 1
ATOM 636 O O . LEU A 1 78 ? 4.537 -8.975 -15.135 1.00 93.69 78 LEU A O 1
ATOM 640 N N . HIS A 1 79 ? 6.116 -10.411 -14.424 1.00 94.50 79 HIS A N 1
ATOM 641 C CA . HIS A 1 79 ? 5.772 -11.455 -15.393 1.00 94.50 79 HIS A CA 1
ATOM 642 C C . HIS A 1 79 ? 4.366 -12.014 -15.160 1.00 94.50 79 HIS A C 1
ATOM 644 O O . HIS A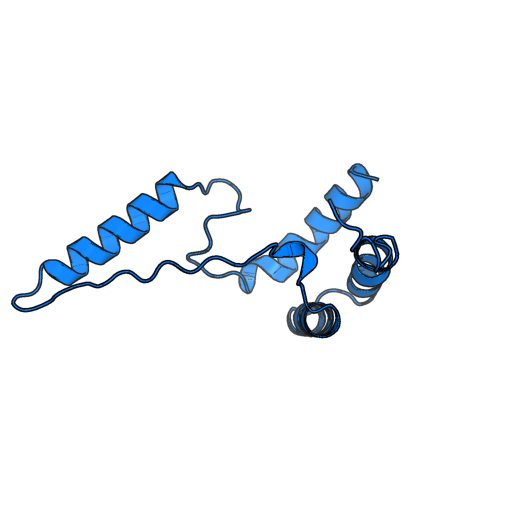 1 79 ? 3.626 -12.191 -16.117 1.00 94.50 79 HIS A O 1
ATOM 650 N N . HIS A 1 80 ? 3.987 -12.256 -13.902 1.00 94.81 80 HIS A N 1
ATOM 651 C CA . HIS A 1 80 ? 2.655 -12.759 -13.560 1.00 94.81 80 HIS A CA 1
ATOM 652 C C . HIS A 1 80 ? 1.528 -11.764 -13.871 1.00 94.81 80 HIS A C 1
ATOM 654 O O . HIS A 1 80 ? 0.413 -12.179 -14.152 1.00 94.81 80 HIS A O 1
ATOM 660 N N . PHE A 1 81 ? 1.814 -10.462 -13.840 1.00 94.75 81 PHE A N 1
ATOM 661 C CA . PHE A 1 81 ? 0.863 -9.418 -14.228 1.00 94.75 81 PHE A CA 1
ATOM 662 C C . PHE A 1 81 ? 0.819 -9.168 -15.740 1.00 94.75 81 PHE A C 1
ATOM 664 O O . PHE A 1 81 ? 0.258 -8.160 -16.156 1.00 94.75 81 PHE A O 1
ATOM 671 N N . ASP A 1 82 ? 1.441 -10.025 -16.554 1.00 93.44 82 ASP A N 1
ATOM 672 C CA . ASP A 1 82 ? 1.514 -9.887 -18.013 1.00 93.44 82 ASP A CA 1
ATOM 673 C C . ASP A 1 82 ? 2.134 -8.556 -18.477 1.00 93.44 82 ASP A C 1
ATOM 675 O O . ASP A 1 82 ? 1.790 -7.993 -19.521 1.00 93.44 82 ASP A O 1
ATOM 679 N N . VAL A 1 83 ? 3.092 -8.026 -17.706 1.00 94.00 83 VAL A N 1
ATOM 680 C CA . VAL A 1 83 ? 3.833 -6.826 -18.106 1.00 94.00 83 VAL A CA 1
ATOM 681 C C . VAL A 1 83 ? 4.723 -7.159 -19.312 1.00 94.00 83 VAL A C 1
ATOM 683 O O . VAL A 1 83 ? 5.475 -8.136 -19.268 1.00 94.00 83 VAL A O 1
ATOM 686 N N . PRO A 1 84 ? 4.712 -6.338 -20.382 1.00 93.12 84 PRO A N 1
ATOM 687 C CA . PRO A 1 84 ? 5.539 -6.569 -21.561 1.00 93.12 84 PRO A CA 1
ATOM 688 C C . PRO A 1 84 ? 7.024 -6.796 -21.217 1.00 93.12 84 PRO A C 1
ATOM 690 O O . PRO A 1 84 ? 7.598 -5.989 -20.475 1.00 93.12 84 PRO A O 1
ATOM 693 N N . PRO A 1 85 ? 7.697 -7.813 -21.799 1.00 92.50 85 PRO A N 1
ATOM 694 C CA . PRO A 1 85 ? 9.091 -8.143 -21.478 1.00 92.50 85 PRO A CA 1
ATOM 695 C C . PRO A 1 85 ? 10.065 -6.964 -21.600 1.00 92.50 85 PRO A C 1
ATOM 697 O O . PRO A 1 85 ? 10.986 -6.832 -20.796 1.00 92.50 85 PRO A O 1
ATOM 700 N N . LEU A 1 86 ? 9.830 -6.062 -22.561 1.00 91.06 86 LEU A N 1
ATOM 701 C CA . LEU A 1 86 ? 10.627 -4.846 -22.738 1.00 91.06 86 LEU A CA 1
ATOM 702 C C . LEU A 1 86 ? 10.554 -3.914 -21.516 1.00 91.06 86 LEU A C 1
ATOM 704 O O . LEU A 1 86 ? 11.568 -3.350 -21.110 1.00 91.06 86 LEU A O 1
ATOM 708 N N . LEU A 1 87 ? 9.374 -3.770 -20.904 1.00 90.56 87 LEU A N 1
ATOM 709 C CA . LEU A 1 87 ? 9.197 -2.955 -19.700 1.00 90.56 87 LEU A CA 1
ATOM 710 C C . LEU A 1 87 ? 9.807 -3.631 -18.477 1.00 90.56 87 LEU A C 1
ATOM 712 O O . LEU A 1 87 ? 10.419 -2.950 -17.662 1.00 90.56 87 LEU A O 1
ATOM 716 N N . ILE A 1 88 ? 9.700 -4.958 -18.365 1.00 92.44 88 ILE A N 1
ATOM 717 C CA . ILE A 1 88 ? 10.361 -5.714 -17.292 1.00 92.44 88 ILE A CA 1
ATOM 718 C C . ILE A 1 88 ? 11.879 -5.533 -17.381 1.00 92.44 88 ILE A C 1
ATOM 720 O O . ILE A 1 88 ? 12.527 -5.232 -16.377 1.00 92.44 88 ILE A O 1
ATOM 724 N N . HIS A 1 89 ? 12.445 -5.640 -18.586 1.00 89.94 89 HIS A N 1
ATOM 725 C CA . HIS A 1 89 ? 13.864 -5.392 -18.823 1.00 89.94 89 HIS A CA 1
ATOM 726 C C . HIS A 1 89 ? 14.261 -3.948 -18.485 1.00 89.94 89 HIS A C 1
ATOM 728 O O . HIS A 1 89 ? 15.294 -3.718 -17.849 1.00 89.94 89 HIS A O 1
ATOM 734 N N . TRP A 1 90 ? 13.430 -2.970 -18.855 1.00 88.25 90 TRP A N 1
ATOM 735 C CA . TRP A 1 90 ? 13.655 -1.574 -18.487 1.00 88.25 90 TRP A CA 1
ATOM 736 C C . TRP A 1 90 ? 13.633 -1.374 -16.970 1.00 88.25 90 TRP A C 1
ATOM 738 O O . TRP A 1 90 ? 14.552 -0.772 -16.430 1.00 88.25 90 TRP A O 1
ATOM 748 N N . VAL A 1 91 ? 12.643 -1.918 -16.256 1.00 87.19 91 VAL A N 1
ATOM 749 C CA . VAL A 1 91 ? 12.570 -1.829 -14.787 1.00 87.19 91 VAL A CA 1
ATOM 750 C C . VAL A 1 91 ? 13.803 -2.472 -14.157 1.00 87.19 91 VAL A C 1
ATOM 752 O O . VAL A 1 91 ? 14.422 -1.884 -13.273 1.00 87.19 91 VAL A O 1
ATOM 755 N N . HIS A 1 92 ? 14.206 -3.643 -14.650 1.00 86.12 92 HIS A N 1
ATOM 756 C CA . HIS A 1 92 ? 15.400 -4.332 -14.182 1.00 86.12 92 HIS A CA 1
ATOM 757 C C . HIS A 1 92 ? 16.648 -3.445 -14.313 1.00 86.12 92 HIS A C 1
ATOM 759 O O . HIS A 1 92 ? 17.344 -3.218 -13.329 1.00 86.12 92 HIS A O 1
ATOM 765 N N . THR A 1 93 ? 16.894 -2.871 -15.490 1.00 84.19 93 THR A N 1
ATOM 766 C CA . THR A 1 93 ? 18.093 -2.064 -15.784 1.00 84.19 93 THR A CA 1
ATOM 767 C C . THR A 1 93 ? 18.063 -0.653 -15.181 1.00 84.19 93 THR A C 1
ATOM 769 O O . THR A 1 93 ? 19.055 -0.189 -14.615 1.00 84.19 93 THR A O 1
ATOM 772 N N . ALA A 1 94 ? 16.932 0.043 -15.257 1.00 77.62 94 ALA A N 1
ATOM 773 C CA . ALA A 1 94 ? 16.805 1.424 -14.805 1.00 77.62 94 ALA A CA 1
ATOM 774 C C . ALA A 1 94 ? 16.694 1.537 -13.279 1.00 77.62 94 ALA A C 1
ATOM 776 O O . ALA A 1 94 ? 17.283 2.442 -12.692 1.00 77.62 94 ALA A O 1
ATOM 777 N N . VAL A 1 95 ? 15.963 0.623 -12.631 1.00 73.06 95 VAL A N 1
ATOM 778 C CA . VAL A 1 95 ? 15.703 0.697 -11.185 1.00 73.06 95 VAL A CA 1
ATOM 779 C C . VAL A 1 95 ? 16.789 -0.022 -10.388 1.00 73.06 95 VAL A C 1
ATOM 781 O O . VAL A 1 95 ? 17.212 0.491 -9.353 1.00 73.06 95 VAL A O 1
ATOM 784 N N . PHE A 1 96 ? 17.286 -1.171 -10.865 1.00 68.00 96 PHE A N 1
ATOM 785 C CA . PHE A 1 96 ? 18.191 -2.009 -10.069 1.00 68.00 96 PHE A CA 1
ATOM 786 C C . PHE A 1 96 ? 19.663 -1.994 -10.475 1.00 68.00 96 PHE A C 1
ATOM 788 O O . PHE A 1 96 ? 20.489 -2.273 -9.612 1.00 68.00 96 PHE A O 1
ATOM 795 N N . PHE A 1 97 ? 20.023 -1.672 -11.723 1.00 58.94 97 PHE A N 1
ATOM 796 C CA . PHE A 1 97 ? 21.446 -1.584 -12.105 1.00 58.94 97 PHE A CA 1
ATOM 797 C C . PHE A 1 97 ? 22.066 -0.217 -11.804 1.00 58.94 97 PHE A C 1
ATOM 799 O O . PHE A 1 97 ? 23.282 -0.119 -11.693 1.00 58.94 97 PHE A O 1
ATOM 806 N N . HIS A 1 98 ? 21.253 0.828 -11.629 1.00 54.25 98 HIS A N 1
ATOM 807 C CA . HIS A 1 98 ? 21.739 2.173 -11.295 1.00 54.25 98 HIS A CA 1
ATOM 808 C C . HIS A 1 98 ? 21.736 2.475 -9.787 1.00 54.25 98 HIS A C 1
ATOM 810 O O . HIS A 1 98 ? 22.184 3.544 -9.381 1.00 54.25 98 HIS A O 1
ATOM 816 N N . THR A 1 99 ? 21.278 1.544 -8.943 1.00 48.62 99 THR A N 1
ATOM 817 C CA . THR A 1 99 ? 21.489 1.597 -7.490 1.00 48.62 99 THR A CA 1
ATOM 818 C C . THR A 1 99 ? 22.670 0.692 -7.130 1.00 48.62 99 THR A C 1
ATOM 820 O O . THR A 1 99 ? 22.501 -0.529 -7.090 1.00 48.62 99 THR A O 1
ATOM 823 N N . PRO A 1 100 ? 23.880 1.232 -6.881 1.00 39.53 100 PRO A N 1
ATOM 824 C CA . PRO A 1 100 ? 24.986 0.408 -6.421 1.00 39.53 100 PRO A CA 1
ATOM 825 C C . PRO A 1 100 ? 24.609 -0.237 -5.086 1.00 39.53 100 PRO A C 1
ATOM 827 O O . PRO A 1 100 ? 24.245 0.431 -4.118 1.00 39.53 100 PRO A O 1
ATOM 830 N N . ALA A 1 101 ? 24.693 -1.563 -5.049 1.00 44.81 101 ALA A N 1
ATOM 831 C CA . ALA A 1 101 ? 24.594 -2.356 -3.839 1.00 44.81 101 ALA A CA 1
ATOM 832 C C . ALA A 1 101 ? 25.848 -2.139 -2.972 1.00 44.81 101 ALA A C 1
ATOM 834 O O . ALA A 1 101 ? 26.714 -3.002 -2.945 1.00 44.81 101 ALA A O 1
ATOM 835 N N . SER A 1 102 ? 25.981 -0.978 -2.322 1.00 43.00 102 SER A N 1
ATOM 836 C CA . SER A 1 102 ? 26.882 -0.753 -1.175 1.00 43.00 102 SER A CA 1
ATOM 837 C C . SER A 1 102 ? 26.914 0.716 -0.739 1.00 43.00 102 SER A C 1
ATOM 839 O O . SER A 1 102 ? 27.791 1.478 -1.123 1.00 43.00 102 SER A O 1
ATOM 841 N N . LEU A 1 103 ? 26.022 1.095 0.175 1.00 37.47 103 LEU A N 1
ATOM 842 C CA . LEU A 1 103 ? 26.349 2.084 1.207 1.00 37.47 103 LEU A CA 1
ATOM 843 C C . LEU A 1 103 ? 25.783 1.597 2.546 1.00 37.47 103 LEU A C 1
ATOM 845 O O . LEU A 1 103 ? 24.901 2.209 3.135 1.00 37.47 103 LEU A O 1
ATOM 849 N N . SER A 1 104 ? 26.318 0.472 3.032 1.00 41.84 104 SER A N 1
ATOM 850 C CA . SER A 1 104 ? 26.599 0.365 4.462 1.00 41.84 104 SER A CA 1
ATOM 851 C C . SER A 1 104 ? 27.968 1.004 4.683 1.00 41.84 104 SER A C 1
ATOM 853 O O . SER A 1 104 ? 29.002 0.392 4.408 1.00 41.84 104 SER A O 1
ATOM 855 N N . LYS A 1 105 ? 27.982 2.255 5.127 1.00 36.78 105 LYS A N 1
ATOM 856 C CA . LYS A 1 105 ? 29.084 2.779 5.927 1.00 36.78 105 LYS A CA 1
ATOM 857 C C . LYS A 1 105 ? 28.477 3.640 7.016 1.00 36.78 105 LYS A C 1
ATOM 859 O O . LYS A 1 105 ? 27.866 4.661 6.726 1.00 36.78 105 LYS A O 1
ATOM 864 N N . ASP A 1 106 ? 28.621 3.123 8.226 1.00 36.84 106 ASP A N 1
ATOM 865 C CA . ASP A 1 106 ? 28.692 3.808 9.508 1.00 36.84 106 ASP A CA 1
ATOM 866 C C . ASP A 1 106 ? 28.660 5.342 9.440 1.00 36.84 106 ASP A C 1
ATOM 868 O O . ASP A 1 106 ? 29.597 5.972 8.936 1.00 36.84 106 ASP A O 1
ATOM 872 N N . LYS A 1 107 ? 27.610 5.927 10.022 1.00 33.50 107 LYS A N 1
ATOM 873 C CA . LYS A 1 107 ? 27.687 6.889 11.133 1.00 33.50 107 LYS A CA 1
ATOM 874 C C . LYS A 1 107 ? 26.300 7.192 11.683 1.00 33.50 107 LYS A C 1
ATOM 876 O O . LYS A 1 107 ? 25.372 7.364 10.864 1.00 33.50 107 LYS A O 1
#

Organism: Synaphobranchus kaupii (NCBI:txid118154)

Sequence (107 aa):
MKCLEKLVMNILHPVVRPHLDPNQFAYRVKRGTEDAAACLLHSLLQHLEAPRNFARLLFIDFSSAFNNIQRHQMIQKLHHFDVPPLLIHWVHTAVFFHTPASLSKDK

Radius of gyration: 18.88 Å; chains: 1; bounding box: 52×25×45 Å

Secondary structure (DSSP, 8-state):
-HHHHHHHHHHHHHHHGGGS-TT--TTSTT--HHHHHHHHHHHHHHHHTSTT----------TTTTTT--HHHHHHHHHHTT--HHHHHHHIIIIISSS-S------

Foldseek 3Di:
DVVVVVVLCVQLCVLCVVVDDPLDQPPDPPGDPVNNVVVVVVVQVVQPVDPPDDDDDDDDDDDVVLVPDDLVVVLVVCVVSVPPPVSSVVCCCVVPVPDPPDDPDDD

InterPro domains:
  IPR000477 Reverse transcriptase domain [PF00078] (2-93)
  IPR043502 DNA/RNA polymerase superfamily [SSF56672] (2-94)

pLDDT: mean 86.72, std 15.82, range [33.5, 97.75]